Protein AF-A0A7K3MSZ3-F1 (afdb_monomer_lite)

Sequence (106 aa):
MNNKNLSDYDISLRGQLLVNLPVIFIIIFTAFGLSMFLDLNFKIALLIGMILGWSYWSYSVKKWIQWATKNDVDVNRLVKIGKRGLLVWSKNTVETVTKYNKTPFI

pLDDT: mean 92.35, std 10.41, range [37.22, 98.31]

Radius of gyration: 15.84 Å; chains: 1; bounding box: 48×26×41 Å

Structure (mmCIF, N/CA/C/O backbone):
data_AF-A0A7K3MSZ3-F1
#
_entry.id   AF-A0A7K3MSZ3-F1
#
loop_
_atom_site.group_PDB
_atom_site.id
_atom_site.type_symbol
_atom_site.label_atom_id
_atom_site.label_alt_id
_atom_site.label_comp_id
_atom_site.label_asym_id
_atom_site.label_entity_id
_atom_site.label_seq_id
_atom_site.pdbx_PDB_ins_code
_atom_site.Cartn_x
_atom_site.Cartn_y
_atom_site.Cartn_z
_atom_site.occupancy
_atom_site.B_iso_or_equiv
_atom_site.auth_seq_id
_atom_site.auth_comp_id
_atom_site.auth_asym_id
_atom_site.auth_atom_id
_atom_site.pdbx_PDB_model_num
ATOM 1 N N . MET A 1 1 ? -30.101 -2.055 6.396 1.00 38.97 1 MET A N 1
ATOM 2 C CA . MET A 1 1 ? -28.622 -1.998 6.435 1.00 38.97 1 MET A CA 1
ATOM 3 C C . MET A 1 1 ? -28.119 -3.401 6.724 1.00 38.97 1 MET A C 1
ATOM 5 O O . MET A 1 1 ? -28.487 -3.956 7.748 1.00 38.97 1 MET A O 1
ATOM 9 N N . ASN A 1 2 ? -27.415 -4.028 5.781 1.00 37.22 2 ASN A N 1
ATOM 10 C CA . ASN A 1 2 ? -26.997 -5.423 5.918 1.00 37.22 2 ASN A CA 1
ATOM 11 C C . ASN A 1 2 ? -25.682 -5.452 6.714 1.00 37.22 2 ASN A C 1
ATOM 13 O O . ASN A 1 2 ? -24.638 -5.103 6.169 1.00 37.22 2 ASN A O 1
ATOM 17 N N . ASN A 1 3 ? -25.754 -5.797 8.003 1.00 47.81 3 ASN A N 1
ATOM 18 C CA . ASN A 1 3 ? -24.622 -5.915 8.932 1.00 47.81 3 ASN A CA 1
ATOM 19 C C . ASN A 1 3 ? -23.747 -7.129 8.566 1.00 47.81 3 ASN A C 1
ATOM 21 O O . ASN A 1 3 ? -23.658 -8.114 9.298 1.00 47.81 3 ASN A O 1
ATOM 25 N N . LYS A 1 4 ? -23.114 -7.103 7.391 1.00 57.19 4 LYS A N 1
ATOM 26 C CA . LYS A 1 4 ? -22.049 -8.055 7.083 1.00 57.19 4 LYS A CA 1
ATOM 27 C C . LYS A 1 4 ? -20.801 -7.565 7.802 1.00 57.19 4 LYS A C 1
ATOM 29 O O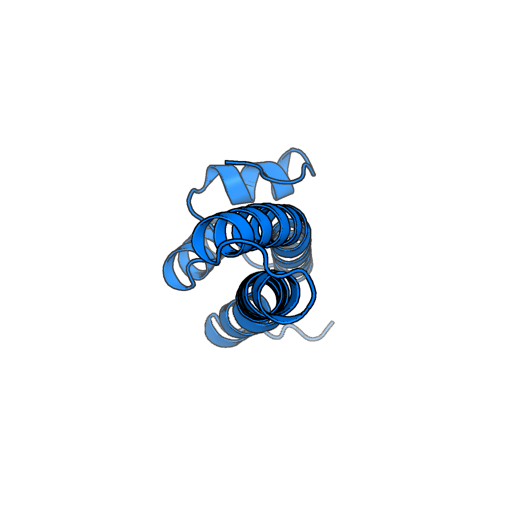 . LYS A 1 4 ? -20.117 -6.679 7.302 1.00 57.19 4 LYS A O 1
ATOM 34 N N . ASN A 1 5 ? -20.520 -8.142 8.970 1.00 77.19 5 ASN A N 1
ATOM 35 C CA . ASN A 1 5 ? -19.194 -8.073 9.579 1.00 77.19 5 ASN A CA 1
ATOM 36 C C . ASN A 1 5 ? -18.177 -8.526 8.523 1.00 77.19 5 ASN A C 1
ATOM 38 O O . ASN A 1 5 ? -18.069 -9.720 8.244 1.00 77.19 5 ASN A O 1
ATOM 42 N N . LEU A 1 6 ? -17.493 -7.574 7.883 1.00 87.50 6 LEU A N 1
ATOM 43 C CA . LEU A 1 6 ? -16.491 -7.867 6.861 1.00 87.50 6 LEU A CA 1
ATOM 44 C C . LEU A 1 6 ? -15.435 -8.790 7.460 1.00 87.50 6 LEU A C 1
ATOM 46 O O . LEU A 1 6 ? -14.968 -8.535 8.573 1.00 87.50 6 LEU A O 1
ATOM 50 N N . SER A 1 7 ? -15.049 -9.843 6.743 1.00 92.75 7 SER A N 1
ATOM 51 C CA . SER A 1 7 ? -13.974 -10.726 7.192 1.00 92.75 7 SER A CA 1
ATOM 52 C C . SER A 1 7 ? -12.623 -10.010 7.116 1.00 92.75 7 SER A C 1
ATOM 54 O O . SER A 1 7 ? -12.400 -9.170 6.241 1.00 92.75 7 SER A O 1
ATOM 56 N N . ASP A 1 8 ? -11.686 -10.376 7.998 1.00 93.62 8 ASP A N 1
ATOM 57 C CA . ASP A 1 8 ? -10.284 -9.933 7.904 1.00 93.62 8 ASP A CA 1
ATOM 58 C C . ASP A 1 8 ? -9.696 -10.255 6.523 1.00 93.62 8 ASP A C 1
ATOM 60 O O . ASP A 1 8 ? -8.916 -9.473 5.974 1.00 93.62 8 ASP A O 1
ATOM 64 N N . TYR A 1 9 ? -10.108 -11.392 5.953 1.00 93.12 9 TYR A N 1
ATOM 65 C CA . TYR A 1 9 ? -9.701 -11.821 4.622 1.00 93.12 9 TYR A CA 1
ATOM 66 C C . TYR A 1 9 ? -10.187 -10.855 3.540 1.00 93.12 9 TYR A C 1
ATOM 68 O O . TYR A 1 9 ? -9.376 -10.405 2.738 1.00 93.12 9 TYR A O 1
ATOM 76 N N . ASP A 1 10 ? -11.465 -10.468 3.556 1.00 94.06 10 ASP A N 1
ATOM 77 C CA . ASP A 1 10 ? -12.043 -9.576 2.543 1.00 94.06 10 ASP A CA 1
ATOM 78 C C . ASP A 1 10 ? -11.385 -8.192 2.576 1.00 94.06 10 ASP A C 1
ATOM 80 O O . ASP A 1 10 ? -11.069 -7.606 1.536 1.00 94.06 10 ASP A O 1
ATOM 84 N N . ILE A 1 11 ? -11.134 -7.679 3.785 1.00 95.62 11 ILE A N 1
ATOM 85 C CA . ILE A 1 11 ? -10.465 -6.392 4.004 1.00 95.62 11 ILE A CA 1
ATOM 86 C C . ILE A 1 11 ? -9.030 -6.443 3.460 1.00 95.62 11 ILE A C 1
ATOM 88 O O . ILE A 1 11 ? -8.605 -5.524 2.750 1.00 95.62 11 ILE A O 1
ATOM 92 N N . SER A 1 12 ? -8.302 -7.522 3.768 1.00 96.19 12 SER A N 1
ATOM 93 C CA . SER A 1 12 ? -6.935 -7.753 3.295 1.00 96.19 12 SER A CA 1
ATOM 94 C C . SER A 1 12 ? -6.880 -7.904 1.776 1.00 96.19 12 SER A C 1
ATOM 96 O O . SER A 1 12 ? -6.131 -7.183 1.118 1.00 96.19 12 SER A O 1
ATOM 98 N N . LEU A 1 13 ? -7.717 -8.775 1.205 1.00 96.50 13 LEU A N 1
ATOM 99 C CA . LEU A 1 13 ? -7.780 -9.057 -0.227 1.00 96.50 13 LEU A CA 1
ATOM 100 C C . LEU A 1 13 ? -8.074 -7.788 -1.021 1.00 96.50 13 LEU A C 1
ATOM 102 O O . LEU A 1 13 ? -7.380 -7.480 -1.991 1.00 96.50 13 LEU A O 1
ATOM 106 N N . ARG A 1 14 ? -9.053 -6.997 -0.576 1.00 96.62 14 ARG A N 1
ATOM 107 C CA . ARG A 1 14 ? -9.357 -5.718 -1.216 1.00 96.62 14 ARG A CA 1
ATOM 108 C C . ARG A 1 14 ? -8.180 -4.746 -1.149 1.00 96.62 14 ARG A C 1
ATOM 110 O O . ARG A 1 14 ? -7.946 -4.020 -2.110 1.00 96.62 14 ARG A O 1
ATOM 117 N N . GLY A 1 15 ? -7.435 -4.740 -0.046 1.00 96.56 15 GLY A N 1
ATOM 118 C CA . GLY A 1 15 ? -6.203 -3.964 0.071 1.00 96.56 15 GLY A CA 1
ATOM 119 C C . GLY A 1 15 ? -5.133 -4.422 -0.917 1.00 96.56 15 GLY A C 1
ATOM 120 O O . GLY A 1 15 ? -4.578 -3.591 -1.630 1.00 96.56 15 GLY A O 1
ATOM 121 N N . GLN A 1 16 ? -4.903 -5.732 -1.041 1.00 97.50 16 GLN A N 1
ATOM 122 C CA . GLN A 1 16 ? -3.949 -6.283 -2.011 1.00 97.50 16 GLN A CA 1
ATOM 123 C C . GLN A 1 16 ? -4.298 -5.881 -3.446 1.00 97.50 16 GLN A C 1
ATOM 125 O O . GLN A 1 16 ? -3.431 -5.423 -4.185 1.00 97.50 16 GLN A O 1
ATOM 130 N N . LEU A 1 17 ? -5.572 -6.007 -3.824 1.00 97.31 17 LEU A N 1
ATOM 131 C CA . LEU A 1 17 ? -6.034 -5.719 -5.182 1.00 97.31 17 LEU A CA 1
ATOM 132 C C . LEU A 1 17 ? -6.021 -4.224 -5.520 1.00 97.31 17 LEU A C 1
ATOM 134 O O . LEU A 1 17 ? -5.774 -3.867 -6.667 1.00 97.31 17 LEU A O 1
ATOM 138 N N . LEU A 1 18 ? -6.297 -3.345 -4.552 1.00 96.69 18 LEU A N 1
ATOM 139 C CA . LEU A 1 18 ? -6.355 -1.898 -4.795 1.00 96.69 18 LEU A CA 1
ATOM 140 C C . LEU A 1 18 ? -5.007 -1.193 -4.639 1.00 96.69 18 LEU A C 1
ATOM 142 O O . LEU A 1 18 ? -4.795 -0.148 -5.258 1.00 96.69 18 LEU A O 1
ATOM 146 N N . VAL A 1 19 ? -4.133 -1.733 -3.791 1.00 97.06 19 VAL A N 1
ATOM 147 C CA . VAL A 1 19 ? -2.872 -1.098 -3.403 1.00 97.06 19 VAL A CA 1
ATOM 148 C C . VAL A 1 19 ? -1.701 -1.879 -3.990 1.00 97.06 19 VAL A C 1
ATOM 150 O O . VAL A 1 19 ? -1.088 -1.418 -4.946 1.00 97.06 19 VAL A O 1
ATOM 153 N N . ASN A 1 20 ? -1.409 -3.075 -3.477 1.00 96.19 20 ASN A N 1
ATOM 154 C CA . ASN A 1 20 ? -0.158 -3.770 -3.790 1.00 96.19 20 ASN A CA 1
ATOM 155 C C . ASN A 1 20 ? -0.069 -4.227 -5.248 1.00 96.19 20 ASN A C 1
ATOM 157 O O . ASN A 1 20 ? 0.957 -4.013 -5.889 1.00 96.19 20 ASN A O 1
ATOM 161 N N . LEU A 1 21 ? -1.133 -4.823 -5.788 1.00 97.06 21 LEU A N 1
ATOM 162 C CA . LEU A 1 21 ? -1.126 -5.344 -7.152 1.00 97.06 21 LEU A CA 1
ATOM 163 C C . LEU A 1 21 ? -0.891 -4.222 -8.192 1.00 97.06 21 LEU A C 1
ATOM 165 O O . LEU A 1 21 ? 0.035 -4.358 -8.992 1.00 97.06 21 LEU A O 1
ATOM 169 N N . PRO A 1 22 ? -1.609 -3.080 -8.157 1.00 97.69 22 PRO A N 1
ATOM 170 C CA . PRO A 1 22 ? -1.296 -1.943 -9.019 1.00 97.69 22 PRO A CA 1
ATOM 171 C C . PRO A 1 22 ? 0.107 -1.367 -8.806 1.00 97.69 22 PRO A C 1
ATOM 173 O O . PRO A 1 22 ? 0.763 -1.030 -9.785 1.00 97.69 22 PRO A O 1
ATOM 176 N N . VAL A 1 23 ? 0.596 -1.275 -7.562 1.00 97.81 23 VAL A N 1
ATOM 177 C CA . VAL A 1 23 ? 1.960 -0.786 -7.275 1.00 97.81 23 VAL A CA 1
ATOM 178 C C . VAL A 1 23 ? 3.007 -1.672 -7.946 1.00 97.81 23 VAL A C 1
ATOM 180 O O . VAL A 1 23 ? 3.911 -1.157 -8.601 1.00 97.81 23 VAL A O 1
ATOM 183 N N . ILE A 1 24 ? 2.864 -2.994 -7.834 1.00 97.56 24 ILE A N 1
ATOM 184 C CA . ILE A 1 24 ? 3.759 -3.958 -8.483 1.00 97.56 24 ILE A CA 1
ATOM 185 C C . ILE A 1 24 ? 3.716 -3.780 -10.003 1.00 97.56 24 ILE A C 1
ATOM 187 O O . ILE A 1 24 ? 4.769 -3.707 -10.634 1.00 97.56 24 ILE A O 1
ATOM 191 N N . PHE A 1 25 ? 2.523 -3.647 -10.590 1.00 98.19 25 PHE A N 1
ATOM 192 C CA . PHE A 1 25 ? 2.394 -3.395 -12.024 1.00 98.19 25 PHE A CA 1
ATOM 193 C C . PHE A 1 25 ? 3.057 -2.085 -12.448 1.00 98.19 25 PHE A C 1
ATOM 195 O O . PHE A 1 25 ? 3.782 -2.087 -13.436 1.00 98.19 25 PHE A O 1
ATOM 202 N N . ILE A 1 26 ? 2.871 -0.994 -11.702 1.00 98.31 26 ILE A N 1
ATOM 203 C CA . ILE A 1 26 ? 3.531 0.289 -11.983 1.00 98.31 26 ILE A CA 1
ATOM 204 C C . ILE A 1 26 ? 5.049 0.106 -11.987 1.00 98.31 26 ILE A C 1
ATOM 206 O O . ILE A 1 26 ? 5.703 0.488 -12.952 1.00 98.31 26 ILE A O 1
ATOM 210 N N . ILE A 1 27 ? 5.612 -0.537 -10.961 1.00 98.19 27 ILE A N 1
ATOM 211 C CA . ILE A 1 27 ? 7.062 -0.746 -10.863 1.00 98.19 27 ILE A CA 1
ATOM 212 C C . ILE A 1 27 ? 7.576 -1.577 -12.045 1.00 98.19 27 ILE A C 1
ATOM 214 O O . ILE A 1 27 ? 8.542 -1.174 -12.691 1.00 98.19 27 ILE A O 1
ATOM 218 N N . ILE A 1 28 ? 6.929 -2.706 -12.351 1.00 97.94 28 ILE A N 1
ATOM 219 C CA . ILE A 1 28 ? 7.345 -3.605 -13.436 1.00 97.94 28 ILE A CA 1
ATOM 220 C C . ILE A 1 28 ? 7.214 -2.902 -14.790 1.00 97.94 28 ILE A C 1
ATO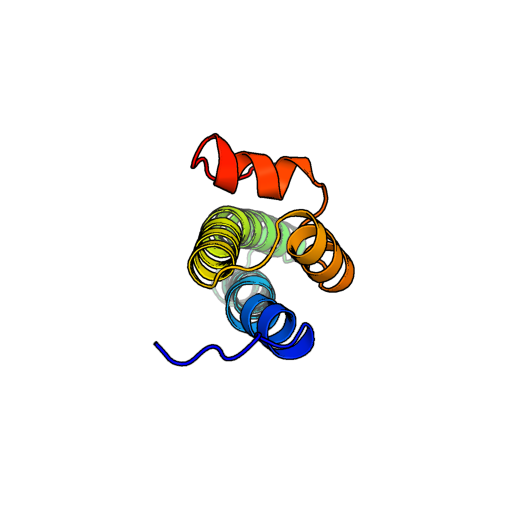M 222 O O . ILE A 1 28 ? 8.188 -2.834 -15.537 1.00 97.94 28 ILE A O 1
ATOM 226 N N . PHE A 1 29 ? 6.047 -2.339 -15.109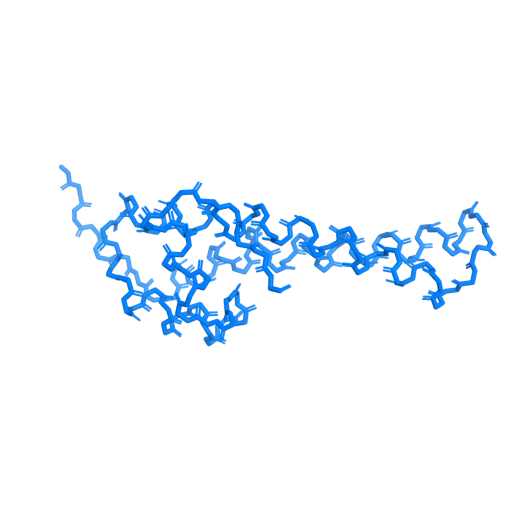 1.00 97.81 29 PHE A N 1
ATOM 227 C CA . PHE A 1 29 ? 5.826 -1.699 -16.406 1.00 97.81 29 PHE A CA 1
ATOM 228 C C . PHE A 1 29 ? 6.716 -0.477 -16.608 1.00 97.81 29 PHE A C 1
ATOM 230 O O . PHE A 1 29 ? 7.218 -0.282 -17.711 1.00 97.81 29 PHE A O 1
ATOM 237 N N . THR A 1 30 ? 6.970 0.317 -15.568 1.00 97.69 30 THR A N 1
ATOM 238 C CA . THR A 1 30 ? 7.916 1.430 -15.670 1.00 97.69 30 THR A CA 1
ATOM 239 C C . THR A 1 30 ? 9.348 0.930 -15.850 1.00 97.69 30 THR A C 1
ATOM 241 O O . THR A 1 30 ? 10.033 1.404 -16.751 1.00 97.69 30 THR A O 1
ATOM 244 N N . ALA A 1 31 ? 9.805 -0.039 -15.051 1.00 97.25 31 ALA A N 1
ATOM 245 C CA . ALA A 1 31 ? 11.179 -0.531 -15.139 1.00 97.25 31 ALA A CA 1
ATOM 246 C C . ALA A 1 31 ? 11.475 -1.156 -16.512 1.00 97.25 31 ALA A C 1
ATOM 248 O O . ALA A 1 31 ? 12.440 -0.773 -17.174 1.00 97.25 31 ALA A O 1
ATOM 249 N N . PHE A 1 32 ? 10.618 -2.074 -16.966 1.00 96.81 32 PHE A N 1
ATOM 250 C CA . PHE A 1 32 ? 10.779 -2.719 -18.269 1.00 96.81 32 PHE A CA 1
ATOM 251 C C . PHE A 1 32 ? 10.479 -1.768 -19.426 1.00 96.81 32 PHE A C 1
ATOM 253 O O . PHE A 1 32 ? 11.214 -1.770 -20.406 1.00 96.81 32 PHE A O 1
ATOM 260 N N . GLY A 1 33 ? 9.452 -0.923 -19.312 1.00 96.88 33 GLY A N 1
ATOM 261 C CA . GLY A 1 33 ? 9.086 0.025 -20.362 1.00 96.88 33 GLY A CA 1
ATOM 262 C C . GLY A 1 33 ? 10.187 1.049 -20.629 1.00 96.88 33 GLY A C 1
ATOM 263 O O . GLY A 1 33 ? 10.611 1.213 -21.769 1.00 96.88 33 GLY A O 1
ATOM 264 N N . LEU A 1 34 ? 10.718 1.691 -19.586 1.00 96.62 34 LEU A N 1
ATOM 265 C CA . LEU A 1 34 ? 11.816 2.648 -19.752 1.00 96.62 34 LEU A CA 1
ATOM 266 C C . LEU A 1 34 ? 13.103 1.958 -20.223 1.00 96.62 34 LEU A C 1
ATOM 268 O O . LEU A 1 34 ? 13.824 2.513 -21.046 1.00 96.62 34 LEU A O 1
ATOM 272 N N . SER A 1 35 ? 13.389 0.749 -19.731 1.00 96.50 35 SER A N 1
ATOM 273 C CA . SER A 1 35 ? 14.601 0.026 -20.127 1.00 96.50 35 SER A CA 1
ATOM 274 C C . SER A 1 35 ? 14.551 -0.495 -21.564 1.00 96.50 35 SER A C 1
ATOM 276 O O . SER A 1 35 ? 15.598 -0.555 -22.193 1.00 96.50 35 SER A O 1
ATOM 278 N N . MET A 1 36 ? 13.379 -0.894 -22.070 1.00 96.31 36 MET A N 1
ATOM 279 C CA . MET A 1 36 ? 13.229 -1.484 -23.408 1.00 96.31 36 MET A CA 1
ATOM 280 C C . MET A 1 36 ? 12.984 -0.437 -24.497 1.00 96.31 36 MET A C 1
ATOM 282 O O . MET A 1 36 ? 13.459 -0.608 -25.612 1.00 96.31 36 MET A O 1
ATOM 286 N N . PHE A 1 37 ? 12.223 0.622 -24.201 1.00 96.50 37 PHE A N 1
ATOM 287 C CA . PHE A 1 37 ? 11.816 1.604 -25.215 1.00 96.50 37 PHE A CA 1
ATOM 288 C C . PHE A 1 37 ? 12.656 2.885 -25.214 1.00 96.50 37 PHE A C 1
ATOM 290 O O . PHE A 1 37 ? 12.606 3.626 -26.191 1.00 96.50 37 PHE A O 1
ATOM 297 N N . LEU A 1 38 ? 13.395 3.171 -24.136 1.00 94.81 38 LEU A N 1
ATOM 298 C CA . LEU A 1 38 ? 14.229 4.376 -24.006 1.00 94.81 38 LEU A CA 1
ATOM 299 C C . LEU A 1 38 ? 15.703 4.055 -23.705 1.00 94.81 38 LEU A C 1
ATOM 301 O O . LEU A 1 38 ? 16.447 4.962 -23.335 1.00 94.81 38 LEU A O 1
ATOM 305 N N . ASP A 1 39 ? 16.103 2.778 -23.793 1.00 93.69 39 ASP A N 1
ATOM 306 C CA . ASP A 1 39 ? 17.455 2.271 -23.491 1.00 93.69 39 ASP A CA 1
ATOM 307 C C . ASP A 1 39 ? 18.022 2.747 -22.140 1.00 93.69 39 ASP A C 1
ATOM 309 O O . ASP A 1 39 ? 19.232 2.870 -21.922 1.00 93.69 39 ASP A O 1
ATOM 313 N N . LEU A 1 40 ? 17.129 3.034 -21.192 1.00 95.31 40 LEU A N 1
ATOM 314 C CA . LEU A 1 40 ? 17.494 3.581 -19.898 1.00 95.31 40 LEU A CA 1
ATOM 315 C C . LEU A 1 40 ? 18.067 2.462 -19.022 1.00 95.31 40 LEU A C 1
ATOM 317 O O . LEU A 1 40 ? 17.536 1.352 -18.990 1.00 95.31 40 LEU A O 1
ATOM 321 N N . ASN A 1 41 ? 19.141 2.737 -18.274 1.00 96.81 41 ASN A N 1
ATOM 322 C CA . ASN A 1 41 ? 19.736 1.728 -17.396 1.00 96.81 41 ASN A CA 1
ATOM 323 C C . ASN A 1 41 ? 18.670 1.135 -16.459 1.00 96.81 41 ASN A C 1
ATOM 325 O O . ASN A 1 41 ? 18.028 1.875 -15.711 1.00 96.81 41 ASN A O 1
ATOM 329 N N . PHE A 1 42 ? 18.531 -0.195 -16.451 1.00 95.12 42 PHE A N 1
ATOM 330 C CA . PHE A 1 42 ? 17.481 -0.882 -15.695 1.00 95.12 42 PHE A CA 1
ATOM 331 C C . PHE A 1 42 ? 17.433 -0.482 -14.214 1.00 95.12 42 PHE A C 1
ATOM 333 O O . PHE A 1 42 ? 16.352 -0.349 -13.650 1.00 95.12 42 PHE A O 1
ATOM 340 N N . LYS A 1 43 ? 18.584 -0.222 -13.574 1.00 97.06 43 LYS A N 1
ATOM 341 C CA . LYS A 1 43 ? 18.619 0.225 -12.170 1.00 97.06 43 LYS A CA 1
ATOM 342 C C . LYS A 1 43 ? 17.968 1.597 -11.998 1.00 97.06 43 LYS A C 1
ATOM 344 O O . LYS A 1 43 ? 17.230 1.805 -11.040 1.00 97.06 43 LYS A O 1
ATOM 349 N N . ILE A 1 44 ? 18.217 2.521 -12.925 1.00 96.88 44 ILE A N 1
ATOM 350 C CA . ILE A 1 44 ? 17.617 3.860 -12.910 1.00 96.88 44 ILE A CA 1
ATOM 351 C C . ILE A 1 44 ? 16.123 3.763 -13.251 1.00 96.88 44 ILE A C 1
ATOM 353 O O . ILE A 1 44 ? 15.299 4.353 -12.557 1.00 96.88 44 ILE A O 1
ATOM 357 N N . ALA A 1 45 ? 15.753 2.957 -14.248 1.00 97.19 45 ALA A N 1
ATOM 358 C CA . ALA A 1 45 ? 14.357 2.700 -14.601 1.00 97.19 45 ALA A CA 1
ATOM 359 C C . ALA A 1 45 ? 13.562 2.096 -13.427 1.00 97.19 45 ALA A C 1
ATOM 361 O O . ALA A 1 45 ? 12.436 2.515 -13.152 1.00 97.19 45 ALA A O 1
ATOM 362 N N . LEU A 1 46 ? 14.168 1.162 -12.688 1.00 97.56 46 LEU A N 1
ATOM 363 C CA . LEU A 1 46 ? 13.592 0.569 -11.485 1.00 97.56 46 LEU A CA 1
ATOM 364 C C . LEU A 1 46 ? 13.412 1.604 -10.368 1.00 97.56 46 LEU A C 1
ATOM 366 O O . LEU A 1 46 ? 12.365 1.617 -9.725 1.00 97.56 46 LEU A O 1
ATOM 370 N N . LEU A 1 47 ? 14.388 2.495 -10.155 1.00 98.06 47 LEU A N 1
ATOM 371 C CA . LEU A 1 47 ? 14.264 3.597 -9.191 1.00 98.06 47 LEU A CA 1
ATOM 372 C C . LEU A 1 47 ? 13.085 4.515 -9.535 1.00 98.06 47 LEU A C 1
ATOM 374 O O . LEU A 1 47 ? 12.290 4.840 -8.654 1.00 98.06 47 LEU A O 1
ATOM 378 N N . ILE A 1 48 ? 12.922 4.872 -10.812 1.00 97.38 48 ILE A N 1
ATOM 379 C CA . ILE A 1 48 ? 11.775 5.665 -11.280 1.00 97.38 48 ILE A CA 1
ATOM 380 C C . ILE A 1 48 ? 10.465 4.908 -11.019 1.00 97.38 48 ILE A C 1
ATOM 382 O O . ILE A 1 48 ? 9.527 5.475 -10.455 1.00 97.38 48 ILE A O 1
ATOM 386 N N . GLY A 1 49 ? 10.413 3.616 -11.356 1.00 97.75 49 GLY A N 1
ATOM 387 C CA . GLY A 1 49 ? 9.256 2.760 -11.089 1.00 97.75 49 GLY A CA 1
ATOM 388 C C . GLY A 1 49 ? 8.888 2.706 -9.607 1.00 97.75 49 GLY A C 1
ATOM 389 O O . GLY A 1 49 ? 7.714 2.826 -9.265 1.00 97.75 49 GLY A O 1
ATOM 390 N N . MET A 1 50 ? 9.877 2.604 -8.715 1.00 96.88 50 MET A N 1
ATOM 391 C CA . MET A 1 50 ? 9.656 2.639 -7.266 1.00 96.88 50 MET A CA 1
ATOM 392 C C . MET A 1 50 ? 9.086 3.982 -6.798 1.00 96.88 50 MET A C 1
ATOM 394 O O . MET A 1 50 ? 8.146 3.980 -6.008 1.00 96.88 50 MET A O 1
ATOM 398 N N . ILE A 1 51 ? 9.577 5.118 -7.306 1.00 97.25 51 ILE A N 1
ATOM 399 C CA . ILE A 1 51 ? 9.049 6.454 -6.960 1.00 97.25 51 ILE A CA 1
ATOM 400 C C . ILE A 1 51 ? 7.582 6.600 -7.396 1.00 97.25 51 ILE A C 1
ATOM 402 O O . ILE A 1 51 ? 6.738 7.080 -6.628 1.00 97.25 51 ILE A O 1
ATOM 406 N N . LEU A 1 52 ? 7.256 6.158 -8.613 1.00 97.12 52 LEU A N 1
ATOM 407 C CA . LEU A 1 52 ? 5.885 6.191 -9.129 1.00 97.12 52 LEU A CA 1
ATOM 408 C C . LEU A 1 52 ? 4.970 5.238 -8.351 1.00 97.12 52 LEU A C 1
ATOM 410 O O . LEU A 1 52 ? 3.877 5.628 -7.933 1.00 97.12 52 LEU A O 1
ATOM 414 N N . GLY A 1 53 ? 5.439 4.015 -8.097 1.00 97.38 53 GLY A N 1
ATOM 415 C CA . GLY A 1 53 ? 4.735 3.021 -7.292 1.00 97.38 53 GLY A CA 1
ATOM 416 C C . GLY A 1 53 ? 4.458 3.526 -5.877 1.00 97.38 53 GLY A C 1
ATOM 417 O O . GLY A 1 53 ? 3.342 3.390 -5.383 1.00 97.38 53 GLY A O 1
ATOM 418 N N . TRP A 1 54 ? 5.427 4.194 -5.248 1.00 95.88 54 TRP A N 1
ATOM 419 C CA . TRP A 1 54 ? 5.272 4.781 -3.916 1.00 95.88 54 TRP A CA 1
ATOM 420 C C . TRP A 1 54 ? 4.244 5.914 -3.884 1.00 95.88 54 TRP A C 1
ATOM 422 O O . TRP A 1 54 ? 3.396 5.987 -2.990 1.00 95.88 54 TRP A O 1
ATOM 432 N N . SER A 1 5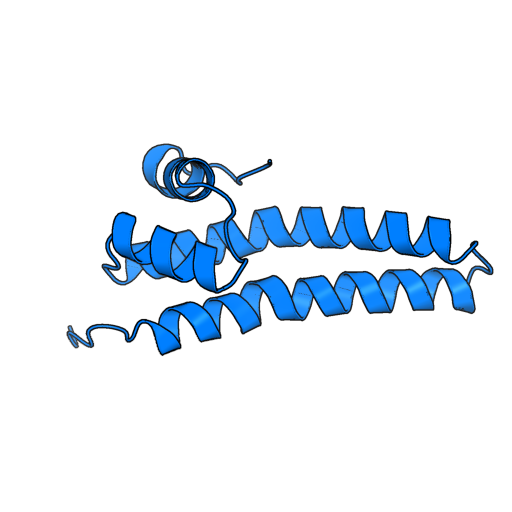5 ? 4.277 6.774 -4.902 1.00 95.62 55 SER A N 1
ATOM 433 C CA . SER A 1 55 ? 3.307 7.862 -5.059 1.00 95.62 55 SER A CA 1
ATOM 434 C C . SER A 1 55 ? 1.884 7.314 -5.209 1.00 95.62 55 SER A C 1
ATOM 436 O O . SER A 1 55 ? 0.953 7.792 -4.554 1.00 95.62 55 SER A O 1
ATOM 438 N N . TYR A 1 56 ? 1.714 6.252 -6.004 1.00 96.69 56 TYR A N 1
ATOM 439 C CA . TYR A 1 56 ? 0.432 5.559 -6.131 1.00 96.69 56 TYR A CA 1
ATOM 440 C C . TYR A 1 56 ? 0.013 4.863 -4.828 1.00 96.69 56 TYR A C 1
ATOM 442 O O . TYR A 1 56 ? -1.160 4.929 -4.445 1.00 96.69 56 TYR A O 1
ATOM 450 N N . TRP A 1 57 ? 0.947 4.218 -4.122 1.00 96.94 57 TRP A N 1
ATOM 451 C CA . TRP A 1 57 ? 0.691 3.586 -2.826 1.00 96.94 57 TRP A CA 1
ATOM 452 C C . TRP A 1 57 ? 0.103 4.592 -1.827 1.00 96.94 57 TRP A C 1
ATOM 454 O O . TRP A 1 57 ? -0.958 4.332 -1.263 1.00 96.94 57 T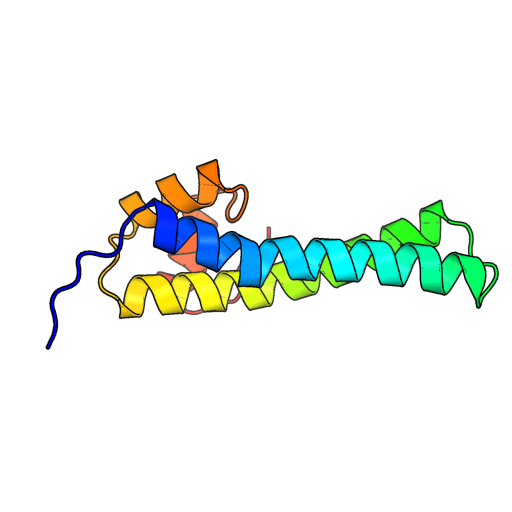RP A O 1
ATOM 464 N N . SER A 1 58 ? 0.713 5.775 -1.679 1.00 94.69 58 SER A N 1
ATOM 465 C CA . SER A 1 58 ? 0.252 6.826 -0.754 1.00 94.69 58 SER A CA 1
ATOM 466 C C . SER A 1 58 ? -1.211 7.227 -1.002 1.00 94.69 58 SER A C 1
ATOM 468 O O . SER A 1 58 ? -2.018 7.365 -0.075 1.00 94.69 58 SER A O 1
ATOM 470 N N . TYR A 1 59 ? -1.591 7.352 -2.273 1.00 95.62 59 TYR A N 1
ATOM 471 C CA . TYR A 1 59 ? -2.957 7.676 -2.668 1.00 95.62 59 TYR A CA 1
ATOM 472 C C . TYR A 1 59 ? -3.939 6.511 -2.460 1.00 95.62 59 TYR A C 1
ATOM 474 O O . TYR A 1 59 ? -5.028 6.686 -1.902 1.00 95.62 59 TYR A O 1
ATOM 482 N N . SER A 1 60 ? -3.572 5.313 -2.914 1.00 96.69 60 SER A N 1
ATOM 483 C CA . SER A 1 60 ? -4.445 4.134 -2.892 1.00 96.69 60 SER A CA 1
ATOM 484 C C . SER A 1 60 ? -4.646 3.582 -1.480 1.00 96.69 60 SER A C 1
ATOM 486 O O . SER A 1 60 ? -5.772 3.220 -1.127 1.00 96.69 60 SER A O 1
ATOM 488 N N . VAL A 1 61 ? -3.617 3.608 -0.628 1.00 96.75 61 VAL A N 1
ATOM 489 C CA . VAL A 1 61 ? -3.727 3.179 0.772 1.00 96.75 61 VAL A CA 1
ATOM 490 C C . VAL A 1 61 ? -4.677 4.086 1.555 1.00 96.75 61 VAL A C 1
ATOM 492 O O . VAL A 1 61 ? -5.497 3.585 2.326 1.00 96.75 61 VAL A O 1
ATOM 495 N N . LYS A 1 62 ? -4.666 5.405 1.294 1.00 96.25 62 LYS A N 1
ATOM 496 C CA . LYS A 1 62 ? -5.645 6.344 1.865 1.00 96.25 62 LYS A CA 1
ATOM 497 C C . LYS A 1 62 ? -7.068 5.928 1.505 1.00 96.25 62 LYS A C 1
ATOM 499 O O . LYS A 1 62 ? -7.918 5.844 2.390 1.00 96.25 62 LYS A O 1
ATOM 504 N N . LYS A 1 63 ? -7.325 5.636 0.227 1.00 96.19 63 LYS A N 1
ATOM 505 C CA . LYS A 1 63 ? -8.649 5.190 -0.234 1.00 96.19 63 LYS A CA 1
ATOM 506 C C . LYS A 1 63 ? -9.078 3.877 0.408 1.00 96.19 63 LYS A C 1
ATOM 508 O O . LYS A 1 63 ? -10.239 3.744 0.784 1.00 96.19 63 LYS A O 1
ATOM 513 N N . TRP A 1 64 ? -8.164 2.917 0.535 1.00 97.44 64 TRP A N 1
ATOM 514 C CA . TRP A 1 64 ? -8.452 1.643 1.191 1.00 97.44 64 TRP A CA 1
ATOM 515 C C . TRP A 1 64 ? -8.788 1.833 2.677 1.00 97.44 64 TRP A C 1
ATOM 517 O O . TRP A 1 64 ? -9.785 1.280 3.138 1.00 97.44 64 TRP A O 1
ATOM 527 N N . ILE A 1 65 ? -8.041 2.680 3.397 1.00 96.31 65 ILE A N 1
ATOM 528 C CA . ILE A 1 65 ? -8.328 3.013 4.802 1.00 96.31 65 ILE A CA 1
ATOM 529 C C . ILE A 1 65 ? -9.696 3.691 4.930 1.00 96.31 65 ILE A C 1
ATOM 531 O O . ILE A 1 65 ? -10.519 3.233 5.716 1.00 96.31 65 ILE A O 1
ATOM 535 N N . GLN A 1 66 ? -9.969 4.727 4.128 1.00 96.06 66 GLN A N 1
ATOM 536 C CA . GLN A 1 66 ? -11.261 5.427 4.129 1.00 96.06 66 GLN A CA 1
ATOM 537 C C . GLN A 1 66 ? -12.427 4.485 3.815 1.00 96.06 66 GLN A C 1
ATOM 539 O O . GLN A 1 66 ? -13.499 4.587 4.414 1.00 96.06 66 GLN A O 1
ATOM 544 N N . TRP A 1 67 ? -12.228 3.563 2.872 1.00 96.50 67 TRP A N 1
ATOM 545 C CA . TRP A 1 67 ? -13.212 2.538 2.565 1.00 96.50 67 TRP A CA 1
ATOM 546 C C . TRP A 1 67 ? -13.452 1.622 3.770 1.00 96.50 67 TRP A C 1
ATOM 548 O O . TRP A 1 67 ? -14.607 1.419 4.138 1.00 96.50 67 TRP A O 1
ATOM 558 N N . ALA A 1 68 ? -12.397 1.108 4.404 1.00 94.94 68 ALA A N 1
ATOM 559 C CA . ALA A 1 68 ? -12.525 0.213 5.550 1.00 94.94 68 ALA A CA 1
ATOM 560 C C . ALA A 1 68 ? -13.235 0.904 6.724 1.00 94.94 68 ALA A C 1
ATOM 562 O O . ALA A 1 68 ? -14.175 0.345 7.284 1.00 94.94 68 ALA A O 1
ATOM 563 N N . THR A 1 69 ? -12.878 2.153 7.033 1.00 93.88 69 THR A N 1
ATOM 564 C CA . THR A 1 69 ? -13.542 2.917 8.100 1.00 93.88 69 THR A CA 1
ATOM 565 C C . THR A 1 69 ? -14.994 3.253 7.782 1.00 93.88 69 THR A C 1
ATOM 567 O O . THR A 1 69 ? -15.819 3.271 8.684 1.00 93.88 69 THR A O 1
ATOM 570 N N . LYS A 1 70 ? -15.340 3.480 6.507 1.00 94.31 70 LYS A N 1
ATOM 571 C CA . LYS A 1 70 ? -16.735 3.687 6.082 1.00 94.31 70 LYS A CA 1
ATOM 572 C C . LYS A 1 70 ? -17.592 2.416 6.214 1.00 94.31 70 LYS A C 1
ATOM 574 O O . LYS A 1 70 ? -18.811 2.515 6.193 1.00 94.31 70 LYS A O 1
ATOM 579 N N . ASN A 1 71 ? -16.968 1.242 6.317 1.00 93.75 71 ASN A N 1
ATOM 580 C CA . ASN A 1 71 ? -17.640 -0.041 6.549 1.00 93.75 71 ASN A CA 1
ATOM 581 C C . ASN A 1 71 ? -17.452 -0.519 8.001 1.00 93.75 71 ASN A C 1
ATOM 583 O O . ASN A 1 71 ? -17.358 -1.722 8.241 1.00 93.75 71 ASN A O 1
ATOM 587 N N . ASP A 1 72 ? -17.335 0.423 8.943 1.00 92.31 72 ASP A N 1
ATOM 588 C CA . ASP A 1 72 ? -17.296 0.176 10.391 1.00 92.31 72 ASP A CA 1
ATOM 589 C C . ASP A 1 72 ? -16.168 -0.767 10.857 1.00 92.31 72 ASP A C 1
ATOM 591 O O . ASP A 1 72 ? -16.260 -1.433 11.890 1.00 92.31 72 ASP A O 1
ATOM 595 N N . VAL A 1 73 ? -15.057 -0.829 10.112 1.00 92.81 73 VAL A N 1
ATOM 596 C CA . VAL A 1 73 ? -13.870 -1.579 10.540 1.00 92.81 73 VAL A CA 1
ATOM 597 C C . VAL A 1 73 ? -13.120 -0.782 11.608 1.00 92.81 73 VAL A C 1
ATOM 599 O O . VAL A 1 73 ? -12.616 0.310 11.338 1.00 92.81 73 VAL A O 1
ATOM 602 N N . ASP A 1 74 ? -12.991 -1.362 12.805 1.00 92.88 74 ASP A N 1
ATOM 603 C CA . ASP A 1 74 ? -12.197 -0.794 13.901 1.00 92.88 74 ASP A CA 1
ATOM 604 C C . ASP A 1 74 ? -10.754 -0.466 13.470 1.00 92.88 74 ASP A C 1
ATOM 606 O O . ASP A 1 74 ? -10.095 -1.233 12.762 1.00 92.88 74 ASP A O 1
ATOM 610 N N . VAL A 1 75 ? -10.232 0.665 13.949 1.00 91.62 75 VAL A N 1
ATOM 611 C CA . VAL A 1 75 ? -8.905 1.176 13.577 1.00 91.62 75 VAL A CA 1
ATOM 612 C C . VAL A 1 75 ? -7.788 0.229 14.019 1.00 91.62 75 VAL A C 1
ATOM 614 O O . VAL A 1 75 ? -6.842 0.008 13.261 1.00 91.62 75 VAL A O 1
ATOM 617 N N . ASN A 1 76 ? -7.870 -0.361 15.214 1.00 92.31 76 ASN A N 1
ATOM 618 C CA . ASN A 1 76 ? -6.825 -1.270 15.696 1.00 92.31 76 ASN A CA 1
ATOM 619 C C . ASN A 1 76 ? -6.836 -2.583 14.904 1.00 92.31 76 ASN A C 1
ATOM 621 O O . ASN A 1 76 ? -5.774 -3.094 14.527 1.00 92.31 76 ASN A O 1
ATOM 625 N N . ARG A 1 77 ? -8.031 -3.091 14.584 1.00 94.19 77 ARG A N 1
ATOM 626 C CA . ARG A 1 77 ? -8.217 -4.229 13.676 1.00 94.19 77 ARG A CA 1
ATOM 627 C C . ARG A 1 77 ? -7.645 -3.931 12.286 1.00 94.19 77 ARG A C 1
ATOM 629 O O . ARG A 1 77 ? -6.865 -4.732 11.770 1.00 94.19 77 ARG A O 1
ATOM 636 N N . LEU A 1 78 ? -7.946 -2.763 11.718 1.00 94.31 78 LEU A N 1
ATOM 637 C CA . LEU A 1 78 ? -7.446 -2.335 10.410 1.00 94.31 78 LEU A CA 1
ATOM 638 C C . LEU A 1 78 ? -5.915 -2.238 10.374 1.00 94.31 78 LEU A C 1
ATOM 640 O O . LEU A 1 78 ? -5.295 -2.702 9.419 1.00 94.31 78 LEU A O 1
ATOM 644 N N . VAL A 1 79 ? -5.289 -1.703 11.427 1.00 95.31 79 VAL A N 1
ATOM 645 C CA . VAL A 1 79 ? -3.821 -1.648 11.555 1.00 95.31 79 VAL A CA 1
ATOM 646 C C . VAL A 1 79 ? -3.220 -3.053 11.569 1.00 95.31 79 VAL A C 1
ATOM 648 O O . VAL A 1 79 ? -2.217 -3.297 10.898 1.00 95.31 79 VAL A O 1
ATOM 651 N N . LYS A 1 80 ? -3.830 -3.995 12.299 1.00 95.12 80 LYS A N 1
ATOM 652 C CA . LYS A 1 80 ? -3.363 -5.388 12.363 1.00 95.12 80 LYS A CA 1
ATOM 653 C C . LYS A 1 80 ? -3.446 -6.075 10.997 1.00 95.12 80 LYS A C 1
ATOM 655 O O . LYS A 1 80 ? -2.479 -6.720 10.591 1.00 95.12 80 LYS A O 1
ATOM 660 N N . ILE A 1 81 ? -4.566 -5.913 10.290 1.00 95.00 81 ILE A N 1
ATOM 661 C CA . ILE A 1 81 ? -4.760 -6.460 8.938 1.00 95.00 81 ILE A CA 1
ATOM 662 C C . ILE A 1 81 ? -3.769 -5.820 7.964 1.00 95.00 81 ILE A C 1
ATOM 664 O O . ILE A 1 81 ? -3.041 -6.524 7.268 1.00 95.00 81 ILE A O 1
ATOM 668 N N . GLY A 1 82 ? -3.689 -4.489 7.957 1.00 94.50 82 GLY A N 1
ATOM 669 C CA . GLY A 1 82 ? -2.834 -3.748 7.041 1.00 94.50 82 GLY A CA 1
ATOM 670 C C . GLY A 1 82 ? -1.347 -4.051 7.231 1.00 94.50 82 GLY A C 1
ATOM 671 O O . GLY A 1 82 ? -0.642 -4.196 6.238 1.00 94.50 82 GLY A O 1
ATOM 672 N N . LYS A 1 83 ? -0.868 -4.216 8.473 1.00 94.75 83 LYS A N 1
ATOM 673 C CA . LYS A 1 83 ? 0.523 -4.620 8.740 1.00 94.75 83 LYS A CA 1
ATOM 674 C C . LYS A 1 83 ? 0.823 -6.028 8.231 1.00 94.75 83 LYS A C 1
ATOM 676 O O . LYS A 1 83 ? 1.846 -6.235 7.591 1.00 94.75 83 LYS A O 1
ATOM 681 N N . ARG A 1 84 ? -0.073 -6.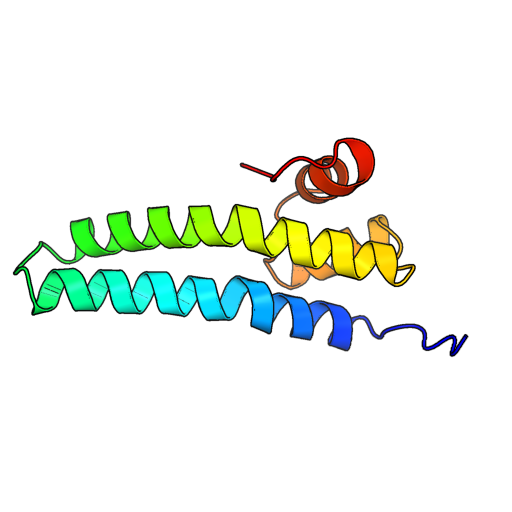991 8.482 1.00 92.69 84 ARG A N 1
ATOM 682 C CA . ARG A 1 84 ? 0.079 -8.377 7.995 1.00 92.69 84 ARG A CA 1
ATOM 683 C C . ARG A 1 84 ? 0.079 -8.454 6.470 1.00 92.69 84 ARG A C 1
ATOM 685 O O . ARG A 1 84 ? 0.826 -9.241 5.908 1.00 92.69 84 ARG A O 1
ATOM 692 N N . GLY A 1 85 ? -0.740 -7.631 5.818 1.00 90.56 85 GLY A N 1
ATOM 693 C CA . GLY A 1 85 ? -0.801 -7.527 4.362 1.00 90.56 85 GLY A CA 1
ATOM 694 C C . GLY A 1 85 ? 0.272 -6.631 3.736 1.00 90.56 85 GLY A C 1
ATOM 695 O O . GLY A 1 85 ? 0.212 -6.407 2.531 1.00 90.56 85 GLY A O 1
ATOM 696 N N . LEU A 1 86 ? 1.209 -6.075 4.516 1.00 92.81 86 LEU A N 1
ATOM 697 C CA . LEU A 1 86 ? 2.209 -5.106 4.037 1.00 92.81 86 LEU A CA 1
ATOM 698 C C . LEU A 1 86 ? 1.591 -3.881 3.329 1.00 92.81 86 LEU A C 1
ATOM 700 O O . LEU A 1 86 ? 2.193 -3.281 2.447 1.00 92.81 86 LEU A O 1
ATOM 704 N N . LEU A 1 87 ? 0.365 -3.514 3.708 1.00 92.25 87 LEU A N 1
ATOM 705 C CA . LEU A 1 87 ? -0.361 -2.358 3.175 1.00 92.25 87 LEU A CA 1
ATOM 706 C C . LEU A 1 87 ? -0.013 -1.086 3.948 1.00 92.25 87 LEU A C 1
ATOM 708 O O . LEU A 1 87 ? 0.039 -0.005 3.369 1.00 92.25 87 LEU A O 1
ATOM 712 N N . VAL A 1 88 ? 0.209 -1.212 5.261 1.00 92.69 88 VAL A N 1
ATOM 713 C CA . VAL A 1 88 ? 0.587 -0.107 6.153 1.00 92.69 88 VAL A CA 1
ATOM 714 C C . VAL A 1 88 ? 1.744 -0.521 7.051 1.00 92.69 88 VAL A C 1
ATOM 716 O O . VAL A 1 88 ? 1.845 -1.671 7.472 1.00 92.69 88 VAL A O 1
ATOM 719 N N . TRP A 1 89 ? 2.580 0.447 7.409 1.00 84.88 89 TRP A N 1
ATOM 720 C CA . TRP A 1 89 ? 3.823 0.201 8.146 1.00 84.88 89 TRP A CA 1
ATOM 721 C C . TRP A 1 89 ? 3.704 0.555 9.627 1.00 84.88 89 TRP A C 1
ATOM 723 O O . TRP A 1 89 ? 4.319 -0.066 10.494 1.00 84.88 89 TRP A O 1
ATOM 733 N N . SER A 1 90 ? 2.846 1.521 9.956 1.00 89.56 90 SER A N 1
ATOM 734 C CA . SER A 1 90 ? 2.659 1.994 11.322 1.00 89.56 90 SER A CA 1
ATOM 735 C C . SER A 1 90 ? 1.198 2.317 11.614 1.00 89.56 90 SER A C 1
ATOM 737 O O . SER A 1 90 ? 0.383 2.516 10.712 1.00 89.56 90 SER A O 1
ATOM 739 N N . LYS A 1 91 ? 0.868 2.407 12.906 1.00 90.00 91 LYS A N 1
ATOM 740 C CA . LYS A 1 91 ? -0.428 2.935 13.347 1.00 90.00 91 LYS A CA 1
ATOM 741 C C . LYS A 1 91 ? -0.620 4.382 12.872 1.00 90.00 91 LYS A C 1
ATOM 743 O O . LYS A 1 91 ? -1.721 4.749 12.479 1.00 90.00 91 LYS A O 1
ATOM 748 N N . ASN A 1 92 ? 0.469 5.156 12.824 1.00 90.94 92 ASN A N 1
ATOM 749 C CA . ASN A 1 92 ? 0.467 6.544 12.374 1.00 90.94 92 ASN A CA 1
ATOM 750 C C . ASN A 1 92 ? -0.046 6.696 10.933 1.00 90.94 92 ASN A C 1
ATOM 752 O O . ASN A 1 92 ? -0.780 7.634 10.645 1.00 90.94 92 ASN A O 1
ATOM 756 N N . THR A 1 93 ? 0.253 5.745 10.039 1.00 90.75 93 THR A N 1
ATOM 757 C CA . THR A 1 93 ? -0.279 5.724 8.663 1.00 90.75 93 THR A CA 1
ATOM 758 C C . THR A 1 93 ? -1.809 5.716 8.651 1.00 90.75 93 THR A C 1
ATOM 760 O O . THR A 1 93 ? -2.429 6.484 7.919 1.00 90.75 93 THR A O 1
ATOM 763 N N . VAL A 1 94 ? -2.425 4.877 9.489 1.00 91.19 94 VAL A N 1
ATOM 764 C CA . VAL A 1 94 ? -3.887 4.779 9.578 1.00 91.19 94 VAL A CA 1
ATOM 765 C C . VAL A 1 94 ? -4.463 6.016 10.264 1.00 91.19 94 VAL A C 1
ATOM 767 O O . VAL A 1 94 ? -5.401 6.611 9.745 1.00 91.19 94 VAL A O 1
ATOM 770 N N . GLU A 1 95 ? -3.860 6.473 11.363 1.00 91.75 95 GLU A N 1
ATOM 771 C CA . GLU A 1 95 ? -4.306 7.677 12.078 1.00 91.75 95 GLU A CA 1
ATOM 772 C C . GLU A 1 95 ? -4.195 8.960 11.238 1.00 91.75 95 GLU A C 1
ATOM 774 O O . GLU A 1 95 ? -5.068 9.822 11.317 1.00 91.75 95 GLU A O 1
ATOM 779 N N . THR A 1 96 ? -3.183 9.068 10.372 1.00 91.75 96 THR A N 1
ATOM 780 C CA . THR A 1 96 ? -3.024 10.176 9.409 1.00 91.75 96 THR A CA 1
ATOM 781 C C . THR A 1 96 ? -4.256 10.319 8.517 1.00 91.75 96 THR A C 1
ATOM 783 O O . THR A 1 96 ? -4.717 11.427 8.231 1.00 91.75 96 THR A O 1
ATOM 786 N N . VAL A 1 97 ? -4.823 9.187 8.109 1.00 92.88 97 VAL A N 1
ATOM 787 C CA . VAL A 1 97 ? -6.008 9.154 7.256 1.00 92.88 97 VAL A CA 1
ATOM 788 C C . VAL A 1 97 ? -7.278 9.343 8.075 1.00 92.88 97 VAL A C 1
ATOM 790 O O . VAL A 1 97 ? -8.131 10.132 7.683 1.00 92.88 97 VAL A O 1
ATOM 793 N N . THR A 1 98 ? -7.421 8.654 9.207 1.00 91.56 98 THR A N 1
ATOM 794 C CA . THR A 1 98 ? -8.682 8.662 9.962 1.00 91.56 98 THR A CA 1
ATOM 795 C C . THR A 1 98 ? -8.892 9.933 10.778 1.00 91.56 98 THR A C 1
ATOM 797 O O . THR A 1 98 ? -10.015 10.423 10.836 1.00 91.56 98 THR A O 1
ATOM 800 N N . LYS A 1 99 ? -7.835 10.495 11.378 1.00 91.31 99 LYS A N 1
ATOM 801 C CA . LYS A 1 99 ? -7.921 11.707 12.211 1.00 91.31 99 LYS A CA 1
ATOM 802 C C . LYS A 1 99 ? -7.724 12.987 11.408 1.00 91.31 99 LYS A C 1
ATOM 804 O O . LYS A 1 99 ? -8.411 13.971 11.651 1.00 91.31 99 LYS A O 1
ATOM 809 N N . TYR A 1 100 ? -6.784 12.984 10.461 1.00 90.19 100 TYR A N 1
ATOM 810 C CA . TYR A 1 100 ? -6.378 14.203 9.748 1.00 90.19 100 TYR A CA 1
ATOM 811 C C . TYR A 1 100 ? -6.824 14.235 8.285 1.00 90.19 100 TYR A C 1
ATOM 813 O O . TYR A 1 100 ? -6.644 15.254 7.620 1.00 90.19 100 TYR A O 1
ATOM 821 N N . ASN A 1 101 ? -7.382 13.137 7.762 1.00 90.00 101 ASN A N 1
ATOM 822 C CA . ASN A 1 101 ? -7.789 13.001 6.362 1.00 90.00 101 ASN A CA 1
ATOM 823 C C . ASN A 1 101 ? -6.674 13.347 5.349 1.00 90.00 101 ASN A C 1
ATOM 825 O O . ASN A 1 101 ? -6.939 13.799 4.229 1.00 90.00 101 ASN A O 1
ATOM 829 N N . LYS A 1 102 ? -5.409 13.114 5.716 1.00 90.81 102 LYS A N 1
ATOM 830 C CA . LYS A 1 102 ? -4.236 13.377 4.867 1.00 90.81 102 LYS A CA 1
ATOM 831 C C . LYS A 1 102 ? -3.778 12.110 4.147 1.00 90.81 102 LYS A C 1
ATOM 833 O O . LYS A 1 102 ? -4.086 10.996 4.563 1.00 90.81 102 LYS A O 1
ATOM 838 N N . THR A 1 103 ? -3.090 12.278 3.021 1.00 88.94 103 THR A N 1
ATOM 839 C CA . THR A 1 103 ? -2.380 11.181 2.349 1.00 88.94 103 THR A CA 1
ATOM 840 C C . THR A 1 103 ? -1.165 10.802 3.188 1.00 88.94 103 THR A C 1
ATOM 842 O O . THR A 1 103 ? -0.361 11.684 3.493 1.00 88.94 103 THR A O 1
ATOM 845 N N . PRO A 1 104 ? -1.031 9.534 3.605 1.00 87.50 104 PRO A N 1
ATOM 846 C CA . PRO A 1 104 ? 0.116 9.127 4.384 1.00 87.50 104 PRO A CA 1
ATOM 847 C C . PRO A 1 104 ? 1.350 9.102 3.488 1.00 87.50 104 PRO A C 1
ATOM 849 O O . PRO A 1 104 ? 1.348 8.495 2.418 1.00 87.50 104 PRO A O 1
ATOM 852 N N . PHE A 1 105 ? 2.404 9.747 3.953 1.00 80.69 105 PHE A N 1
ATOM 853 C CA . PHE A 1 105 ? 3.743 9.633 3.404 1.00 80.69 105 PHE A CA 1
ATOM 854 C C . PHE A 1 105 ? 4.636 9.168 4.553 1.00 80.69 105 PHE A C 1
ATOM 856 O O . PHE A 1 105 ? 4.417 9.587 5.693 1.00 80.69 105 PHE A O 1
ATOM 863 N N . ILE A 1 106 ? 5.532 8.225 4.279 1.00 66.88 106 ILE A N 1
ATOM 864 C CA . ILE A 1 106 ? 6.482 7.697 5.269 1.00 66.88 106 ILE A CA 1
ATOM 865 C C . ILE A 1 106 ? 7.785 8.452 5.108 1.00 66.88 106 ILE A C 1
ATOM 867 O O . ILE A 1 106 ? 8.155 8.674 3.933 1.00 66.88 106 ILE A O 1
#

Foldseek 3Di:
DDLPPDDLVNLLVVLCVQQVVVLVVQLVCQLCVCCPVVVDDSVVSNVVSNVVSLVSLLVRLLVSLVVCVVSVNDLVSSQVSCCVSVSDDDSVCSCCCPVVVDRDDD

Secondary structure (DSSP, 8-state):
-------HHHHHHHHIIIIIHHHHHHHHHHHHHHHHHS---HHHHHHHHHHHHHHHHHHHHHHHHHHHHHTT--HHHHHHHHHHTTS-SSHHHHHHHHTT-PPP--